Protein AF-A0A151JUH2-F1 (afdb_monomer_lite)

Structure (mmCIF, N/CA/C/O backbone):
data_AF-A0A151JUH2-F1
#
_entry.id   AF-A0A151JUH2-F1
#
loop_
_atom_site.group_PDB
_atom_site.id
_atom_site.type_symbol
_atom_site.label_atom_id
_atom_site.label_alt_id
_atom_site.label_comp_id
_atom_site.label_asym_id
_atom_site.label_entity_id
_atom_site.label_seq_id
_atom_site.pdbx_PDB_ins_code
_atom_site.Cartn_x
_atom_site.Cartn_y
_atom_site.Cartn_z
_atom_site.occupancy
_atom_site.B_iso_or_equiv
_atom_site.auth_seq_id
_atom_site.auth_comp_id
_atom_site.auth_asym_id
_atom_site.auth_atom_id
_atom_site.pdbx_PDB_model_num
ATOM 1 N N . MET A 1 1 ? 20.655 -5.254 12.549 1.00 50.47 1 MET A N 1
ATOM 2 C CA . MET A 1 1 ? 19.340 -5.207 11.879 1.00 50.47 1 MET A CA 1
ATOM 3 C C . MET A 1 1 ? 18.771 -3.824 12.139 1.00 50.47 1 MET A C 1
ATOM 5 O O . MET A 1 1 ? 18.520 -3.514 13.294 1.00 50.47 1 MET A O 1
ATOM 9 N N . ILE A 1 2 ? 18.718 -2.957 11.127 1.00 57.50 2 ILE A N 1
ATOM 10 C CA . ILE A 1 2 ? 18.157 -1.608 11.283 1.00 57.50 2 ILE A CA 1
ATOM 11 C C . ILE A 1 2 ? 16.645 -1.754 11.126 1.00 57.50 2 ILE A C 1
ATOM 13 O O . ILE A 1 2 ? 16.180 -2.235 10.096 1.00 57.50 2 ILE A O 1
ATOM 17 N N . LEU A 1 3 ? 15.894 -1.420 12.172 1.00 71.38 3 LEU A N 1
ATOM 18 C CA . LEU A 1 3 ? 14.440 -1.327 12.101 1.00 71.38 3 LEU A CA 1
ATOM 19 C C . LEU A 1 3 ? 14.100 -0.043 11.348 1.00 71.38 3 LEU A C 1
ATOM 21 O O . LEU A 1 3 ? 14.441 1.044 11.812 1.00 71.38 3 LEU A O 1
ATOM 25 N N . LEU A 1 4 ? 13.465 -0.176 10.184 1.00 85.00 4 LEU A N 1
ATOM 26 C CA . LEU A 1 4 ? 12.896 0.972 9.487 1.00 85.00 4 LEU A CA 1
ATOM 27 C C . LEU A 1 4 ? 11.637 1.435 10.237 1.00 85.00 4 LEU A C 1
ATOM 29 O O . LEU A 1 4 ? 10.922 0.594 10.803 1.00 85.00 4 LEU A O 1
ATOM 33 N N . PRO A 1 5 ? 11.373 2.752 10.283 1.00 92.12 5 PRO A N 1
ATOM 34 C CA . PRO A 1 5 ? 10.180 3.277 10.928 1.00 92.12 5 PRO A CA 1
ATOM 35 C C . PRO A 1 5 ? 8.937 2.669 10.279 1.00 92.12 5 PRO A C 1
ATOM 37 O O . PRO A 1 5 ? 8.843 2.543 9.058 1.00 92.12 5 PRO A O 1
ATOM 40 N N . SER A 1 6 ? 7.994 2.245 11.113 1.00 94.25 6 SER A N 1
ATOM 41 C CA . SER A 1 6 ? 6.772 1.595 10.655 1.00 94.25 6 SER A CA 1
ATOM 42 C C . SER A 1 6 ? 5.601 1.889 11.579 1.00 94.25 6 SER A C 1
ATOM 44 O O . SER A 1 6 ? 5.777 2.255 12.743 1.00 94.25 6 SER A O 1
ATOM 46 N N . ILE A 1 7 ? 4.396 1.735 11.038 1.00 93.81 7 ILE A N 1
ATOM 47 C CA . ILE A 1 7 ? 3.137 1.923 11.751 1.00 93.81 7 ILE A CA 1
ATOM 48 C C . ILE A 1 7 ? 2.191 0.764 11.451 1.00 93.81 7 ILE A C 1
ATOM 50 O O . ILE A 1 7 ? 2.103 0.286 10.322 1.00 93.81 7 ILE A O 1
ATOM 54 N N . LYS A 1 8 ? 1.465 0.317 12.476 1.00 96.00 8 LYS A N 1
ATOM 55 C CA . LYS A 1 8 ? 0.402 -0.680 12.344 1.00 96.00 8 LYS A CA 1
ATOM 56 C C . LYS A 1 8 ? -0.945 0.016 12.287 1.00 96.00 8 LYS A C 1
ATOM 58 O O . LYS A 1 8 ? -1.262 0.817 13.163 1.00 96.00 8 LYS A O 1
ATOM 63 N N . ILE A 1 9 ? -1.729 -0.304 11.268 1.00 94.75 9 ILE A N 1
ATOM 64 C CA . ILE A 1 9 ? -3.016 0.323 11.000 1.00 94.75 9 ILE A CA 1
ATOM 65 C C . ILE A 1 9 ? -4.069 -0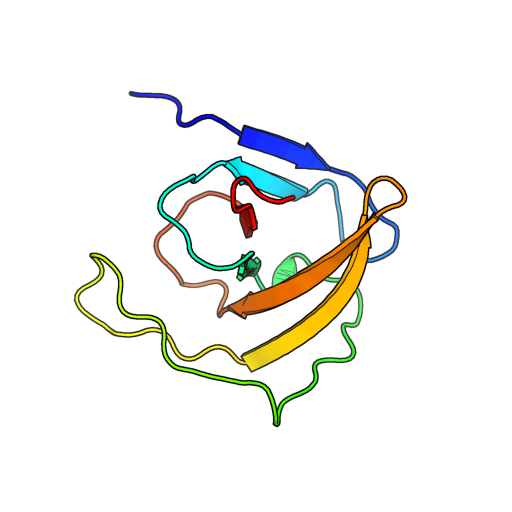.760 10.785 1.00 94.75 9 ILE A C 1
ATOM 67 O O . ILE A 1 9 ? -3.877 -1.688 10.001 1.00 94.75 9 ILE A O 1
ATOM 71 N N 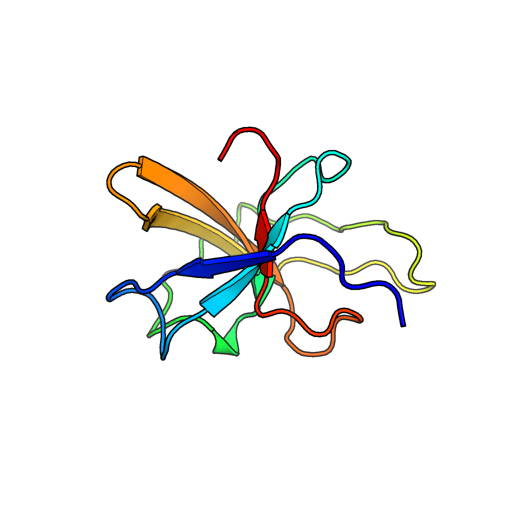. SER A 1 10 ? -5.205 -0.618 11.461 1.00 94.19 10 SER A N 1
ATOM 72 C CA . SER A 1 10 ? -6.401 -1.420 11.218 1.00 94.19 10 SER A CA 1
ATOM 73 C C . SER A 1 10 ? -7.429 -0.620 10.415 1.00 94.19 10 SER A C 1
ATOM 75 O O . SER A 1 10 ? -7.602 0.585 10.602 1.00 94.19 10 SER A O 1
ATOM 77 N N . SER A 1 11 ? -8.115 -1.298 9.499 1.00 91.88 11 SER A N 1
ATOM 78 C CA . SER A 1 11 ? -9.231 -0.757 8.723 1.00 91.88 11 SER A CA 1
ATOM 79 C C . SER A 1 11 ? -10.142 -1.905 8.306 1.00 91.88 11 SER A C 1
ATOM 81 O O . SER A 1 11 ? -9.674 -3.020 8.092 1.00 91.88 11 SER A O 1
ATOM 83 N N . ASN A 1 12 ? -11.436 -1.636 8.125 1.00 91.56 12 ASN A N 1
ATOM 84 C CA . ASN A 1 12 ? -12.373 -2.609 7.552 1.00 91.56 12 ASN A CA 1
ATOM 85 C C . ASN A 1 12 ? -12.083 -2.927 6.072 1.00 91.56 12 ASN A C 1
ATOM 87 O O . ASN A 1 12 ? -12.674 -3.850 5.513 1.00 91.56 12 ASN A O 1
ATOM 91 N N . LYS A 1 13 ? -11.196 -2.154 5.435 1.00 92.88 13 LYS A N 1
ATOM 92 C CA . LYS A 1 13 ? -10.692 -2.390 4.077 1.00 92.88 13 LYS A CA 1
ATOM 93 C C . LYS A 1 13 ? -9.500 -3.345 4.028 1.00 92.88 13 LYS A C 1
ATOM 95 O O . LYS A 1 13 ? -9.118 -3.761 2.937 1.00 92.88 13 LYS A O 1
ATOM 100 N N . PHE A 1 14 ? -8.922 -3.692 5.175 1.00 95.31 14 PHE A N 1
ATOM 101 C CA . PHE A 1 14 ? -7.816 -4.639 5.268 1.00 95.31 14 PHE A CA 1
ATOM 102 C C . PHE A 1 14 ? -8.309 -6.026 5.682 1.00 95.31 14 PHE A C 1
ATOM 104 O O . PHE A 1 14 ? -9.343 -6.152 6.338 1.00 95.31 14 PHE A O 1
ATOM 111 N N . ASN A 1 15 ? -7.561 -7.062 5.299 1.00 94.44 15 ASN A N 1
ATOM 112 C CA . ASN A 1 15 ? -7.819 -8.433 5.753 1.00 94.44 15 ASN A CA 1
ATOM 113 C C . ASN A 1 15 ? -7.415 -8.645 7.225 1.00 94.44 15 ASN A C 1
ATOM 115 O O . ASN A 1 15 ? -8.021 -9.466 7.907 1.00 94.44 15 ASN A O 1
ATOM 119 N N . ASP A 1 16 ? -6.416 -7.897 7.707 1.00 95.25 16 ASP A N 1
ATOM 120 C CA . ASP A 1 16 ? -5.927 -7.882 9.093 1.00 95.25 16 ASP A CA 1
ATOM 121 C C . ASP A 1 16 ? -5.242 -6.523 9.385 1.00 95.25 16 ASP A C 1
ATOM 123 O O . ASP A 1 16 ? -5.309 -5.592 8.579 1.00 95.25 16 ASP A O 1
ATOM 127 N N . ILE A 1 17 ? -4.578 -6.376 10.532 1.00 96.25 17 ILE A N 1
ATOM 128 C CA . ILE A 1 17 ? -3.717 -5.237 10.851 1.00 96.25 17 ILE A CA 1
ATOM 129 C C . ILE A 1 17 ? -2.566 -5.168 9.841 1.00 96.25 17 ILE A C 1
ATOM 131 O O . ILE A 1 17 ? -1.690 -6.031 9.804 1.00 96.25 17 ILE A O 1
ATOM 135 N N . CYS A 1 18 ? -2.519 -4.078 9.082 1.00 96.69 18 CYS A N 1
ATOM 136 C CA . CYS A 1 18 ? -1.460 -3.815 8.121 1.00 96.69 18 CYS A CA 1
ATOM 137 C C . CYS A 1 18 ? -0.327 -3.025 8.779 1.00 96.69 18 CYS A C 1
ATOM 139 O O . CYS A 1 18 ? -0.527 -1.933 9.307 1.00 96.69 18 CYS A O 1
ATOM 141 N N . GLU A 1 19 ? 0.881 -3.569 8.721 1.00 96.75 19 GLU A N 1
ATOM 142 C CA . GLU A 1 19 ? 2.116 -2.863 9.066 1.00 96.75 19 GLU A CA 1
ATOM 143 C C . GLU A 1 19 ? 2.720 -2.203 7.823 1.00 96.75 19 GLU A C 1
ATOM 145 O O . GLU A 1 19 ? 3.052 -2.895 6.856 1.00 96.75 19 GLU A O 1
ATOM 150 N N . PHE A 1 20 ? 2.867 -0.882 7.862 1.00 95.38 20 PHE A N 1
ATOM 151 C CA . PHE A 1 20 ? 3.420 -0.063 6.789 1.00 95.38 20 PHE A CA 1
ATOM 152 C C . PHE A 1 20 ? 4.792 0.472 7.166 1.00 95.38 20 PHE A C 1
ATOM 154 O O . PHE A 1 20 ? 4.985 0.938 8.288 1.00 95.38 20 PHE A O 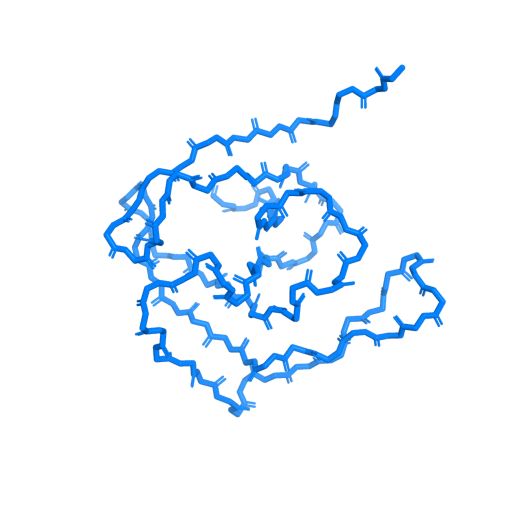1
ATOM 161 N N . MET A 1 21 ? 5.718 0.458 6.211 1.00 94.81 21 MET A N 1
ATOM 162 C CA . MET A 1 21 ? 6.959 1.224 6.304 1.00 94.81 21 MET A CA 1
ATOM 163 C C . MET A 1 21 ? 6.659 2.707 6.091 1.00 94.81 21 MET A C 1
ATOM 165 O O . MET A 1 21 ? 5.895 3.035 5.189 1.00 94.81 21 MET A O 1
ATOM 169 N N . ILE A 1 22 ? 7.269 3.586 6.879 1.00 93.38 22 ILE A N 1
ATOM 170 C CA . ILE A 1 22 ? 7.237 5.031 6.632 1.00 93.38 22 ILE A CA 1
ATOM 171 C C . ILE A 1 22 ? 8.467 5.375 5.796 1.00 93.38 22 ILE A C 1
ATOM 173 O O . ILE A 1 22 ? 9.590 5.119 6.231 1.00 93.38 22 ILE A O 1
ATOM 177 N N . ASP A 1 23 ? 8.254 5.935 4.610 1.00 91.31 23 ASP A N 1
ATOM 178 C CA . ASP A 1 23 ? 9.318 6.269 3.667 1.00 91.31 23 ASP A CA 1
ATOM 179 C C . ASP A 1 23 ? 9.089 7.662 3.075 1.00 91.31 23 ASP A C 1
ATOM 181 O O . ASP A 1 23 ? 8.225 7.858 2.222 1.00 91.31 23 ASP A O 1
ATOM 185 N N . SER A 1 24 ? 9.875 8.637 3.538 1.00 86.38 24 SER A N 1
ATOM 186 C CA . SER A 1 24 ? 9.812 10.025 3.064 1.00 86.38 24 SER A CA 1
ATOM 187 C C . SER A 1 24 ? 10.277 10.200 1.626 1.00 86.38 24 SER A C 1
ATOM 189 O O . SER A 1 24 ? 9.934 11.198 0.999 1.00 86.38 24 SER A O 1
ATOM 191 N N . ASP A 1 25 ? 11.060 9.252 1.111 1.00 88.06 25 ASP A N 1
ATOM 192 C CA . ASP A 1 25 ? 11.565 9.300 -0.257 1.00 88.06 25 ASP A CA 1
ATOM 193 C C . ASP A 1 25 ? 10.588 8.623 -1.236 1.00 88.06 25 ASP A C 1
ATOM 195 O O . ASP A 1 25 ? 10.761 8.707 -2.456 1.00 88.06 25 ASP A O 1
ATOM 199 N N . SER A 1 26 ? 9.527 7.982 -0.726 1.00 88.06 26 SER A N 1
ATOM 200 C CA . SER A 1 26 ? 8.445 7.460 -1.556 1.00 88.06 26 SER A CA 1
ATOM 201 C C . SER A 1 26 ? 7.532 8.591 -2.018 1.00 88.06 26 SER A C 1
ATOM 203 O O . SER A 1 26 ? 6.987 9.342 -1.217 1.00 88.06 26 SER A O 1
ATOM 205 N N . SER A 1 27 ? 7.300 8.688 -3.328 1.00 89.00 27 SER A N 1
ATOM 206 C CA . SER A 1 27 ? 6.374 9.680 -3.897 1.00 89.00 27 SER A CA 1
ATOM 207 C C . SER A 1 27 ? 4.900 9.266 -3.824 1.00 89.00 27 SER A C 1
ATOM 209 O O . SER A 1 27 ? 4.036 10.021 -4.263 1.00 89.00 27 SER A O 1
ATOM 211 N N . VAL A 1 28 ? 4.614 8.037 -3.384 1.00 93.06 28 VAL A N 1
ATOM 212 C CA . VAL A 1 28 ? 3.260 7.474 -3.327 1.00 93.06 28 VAL A CA 1
ATOM 213 C C . VAL A 1 28 ? 3.107 6.492 -2.168 1.00 93.06 28 VAL A C 1
ATOM 215 O O . VAL A 1 28 ? 4.055 5.799 -1.789 1.00 93.06 28 VAL A O 1
ATOM 218 N N . ASN A 1 29 ? 1.871 6.322 -1.703 1.00 95.62 29 ASN A N 1
ATOM 219 C CA . ASN A 1 29 ? 1.505 5.206 -0.838 1.00 95.62 29 ASN A CA 1
ATOM 220 C C . ASN A 1 29 ? 1.334 3.914 -1.649 1.00 95.62 29 ASN A C 1
ATOM 222 O O . ASN A 1 29 ? 0.656 3.886 -2.682 1.00 95.62 29 ASN A O 1
ATOM 226 N N . LEU A 1 30 ? 1.907 2.820 -1.150 1.00 95.94 30 LEU A N 1
ATOM 227 C CA . LEU A 1 30 ? 1.832 1.490 -1.753 1.00 95.94 30 LEU A CA 1
ATOM 228 C C . LEU A 1 30 ? 1.168 0.504 -0.803 1.00 95.94 30 LEU A C 1
ATOM 230 O O . LEU A 1 30 ? 1.371 0.560 0.408 1.00 95.94 30 LEU A O 1
ATOM 234 N N . ILE A 1 31 ? 0.435 -0.456 -1.356 1.00 97.31 31 ILE A N 1
ATOM 235 C CA . ILE A 1 31 ? -0.124 -1.572 -0.592 1.00 97.31 31 ILE A CA 1
ATOM 236 C C . ILE A 1 31 ? -0.097 -2.860 -1.409 1.00 97.31 31 ILE A C 1
ATOM 238 O O . ILE A 1 31 ? -0.393 -2.864 -2.602 1.00 97.31 31 ILE A O 1
ATOM 242 N N . LYS A 1 32 ? 0.269 -3.967 -0.770 1.00 97.56 32 LYS A N 1
ATOM 243 C CA . LYS A 1 32 ? 0.209 -5.298 -1.375 1.00 97.56 32 LYS A CA 1
ATOM 244 C C . LYS A 1 32 ? -1.236 -5.762 -1.539 1.00 97.56 32 LYS A C 1
ATOM 246 O O . LYS A 1 32 ? -2.072 -5.511 -0.672 1.00 97.56 32 LYS A O 1
ATOM 251 N N . PHE A 1 33 ? -1.517 -6.454 -2.638 1.00 97.31 33 PHE A N 1
ATOM 252 C CA . PHE A 1 33 ? -2.866 -6.904 -2.981 1.00 97.31 33 PHE A CA 1
ATOM 253 C C . PHE A 1 33 ? -3.510 -7.773 -1.886 1.00 97.31 33 PHE A C 1
ATOM 255 O O . PHE A 1 33 ? -4.644 -7.503 -1.493 1.00 97.31 33 PHE A O 1
ATOM 262 N N . ASN A 1 34 ? -2.787 -8.741 -1.314 1.00 96.56 34 ASN A N 1
ATOM 263 C CA . ASN A 1 34 ? -3.332 -9.642 -0.289 1.00 96.56 34 ASN A CA 1
ATOM 264 C C . ASN A 1 34 ? -3.594 -8.966 1.065 1.00 96.56 34 ASN A C 1
ATOM 266 O O . ASN A 1 34 ? -4.216 -9.567 1.941 1.00 96.56 34 ASN A O 1
ATOM 270 N N . SER A 1 35 ? -3.161 -7.719 1.251 1.00 97.44 35 SER A N 1
ATOM 271 C CA . SER A 1 35 ? -3.485 -6.927 2.442 1.00 97.44 35 SER A CA 1
ATOM 272 C C . SER A 1 35 ? -4.927 -6.401 2.418 1.00 97.44 35 SER A C 1
ATOM 274 O O . SER A 1 35 ? -5.442 -5.962 3.446 1.00 97.44 35 SER A O 1
ATOM 276 N N . LEU A 1 36 ? -5.583 -6.422 1.254 1.00 97.00 36 LEU A N 1
ATOM 277 C CA . LEU A 1 36 ? -6.874 -5.783 1.013 1.00 97.00 36 LEU A CA 1
ATOM 278 C C . LEU A 1 36 ? -8.040 -6.772 1.032 1.00 97.00 36 LEU A C 1
ATOM 280 O O . LEU A 1 36 ? -7.972 -7.854 0.449 1.00 97.00 36 LEU A O 1
ATOM 284 N N . ASN A 1 37 ? -9.152 -6.344 1.625 1.00 94.44 37 ASN A N 1
ATOM 285 C CA . ASN A 1 37 ? -10.404 -7.090 1.636 1.00 94.44 37 ASN A CA 1
ATOM 286 C C . ASN A 1 37 ? -11.291 -6.683 0.449 1.00 94.44 37 ASN A C 1
ATOM 288 O O . ASN A 1 37 ? -11.848 -5.584 0.441 1.00 94.44 37 ASN A O 1
ATOM 292 N N . ASN A 1 38 ? -11.414 -7.576 -0.540 1.00 89.00 38 ASN A N 1
ATOM 293 C CA . ASN A 1 38 ? -12.218 -7.410 -1.760 1.00 89.00 38 ASN A CA 1
ATOM 294 C C . ASN A 1 38 ? -12.069 -6.016 -2.423 1.00 89.00 38 ASN A C 1
ATOM 296 O O . ASN A 1 38 ? -13.042 -5.255 -2.498 1.00 89.00 38 ASN A O 1
ATOM 300 N N . PRO A 1 39 ? -10.849 -5.631 -2.849 1.00 90.38 39 PRO A N 1
ATOM 301 C CA . PRO A 1 39 ? -10.588 -4.276 -3.316 1.00 90.38 39 PRO A CA 1
ATOM 302 C C . PRO A 1 39 ? -11.234 -3.992 -4.676 1.00 90.38 39 PRO A C 1
ATOM 304 O O . PRO A 1 39 ? -11.035 -4.725 -5.642 1.00 90.38 39 PRO A O 1
ATOM 307 N N . ALA A 1 40 ? -11.944 -2.867 -4.771 1.00 93.19 40 ALA A N 1
ATOM 308 C CA . ALA A 1 40 ? -12.342 -2.280 -6.048 1.00 93.19 40 ALA A CA 1
ATOM 309 C C . ALA A 1 40 ? -11.182 -1.425 -6.580 1.00 93.19 40 ALA A C 1
ATOM 311 O O . ALA A 1 40 ? -11.053 -0.259 -6.211 1.00 93.19 40 ALA A O 1
ATOM 312 N N . ILE A 1 41 ? -10.307 -2.040 -7.376 1.00 97.25 41 ILE A N 1
ATOM 313 C CA . ILE A 1 41 ? -9.112 -1.398 -7.940 1.00 97.25 41 ILE A CA 1
ATOM 314 C C . ILE A 1 41 ? -9.487 -0.648 -9.220 1.00 97.25 41 ILE A C 1
ATOM 316 O O . ILE A 1 41 ? -10.069 -1.241 -10.128 1.00 97.25 41 ILE A O 1
ATOM 320 N N . ASP A 1 42 ? -9.115 0.628 -9.308 1.00 97.69 42 ASP A N 1
ATOM 321 C CA . ASP A 1 42 ? -9.128 1.372 -10.566 1.00 97.69 42 ASP A CA 1
ATOM 322 C C . ASP A 1 42 ? -7.910 0.963 -11.400 1.00 97.69 42 ASP A C 1
ATOM 324 O O . ASP A 1 42 ? -6.776 1.352 -11.112 1.00 97.69 42 ASP A O 1
ATOM 328 N N . THR A 1 43 ? -8.144 0.129 -12.412 1.00 97.69 43 THR A N 1
ATOM 329 C CA . THR A 1 43 ? -7.088 -0.412 -13.269 1.00 97.69 43 THR A CA 1
ATOM 330 C C . THR A 1 43 ? -6.603 0.566 -14.329 1.00 97.69 43 THR A C 1
ATOM 332 O O . THR A 1 43 ? -5.551 0.316 -14.909 1.00 97.69 43 THR A O 1
ATOM 335 N N . GLU A 1 44 ? -7.320 1.657 -14.608 1.00 97.62 44 GLU A N 1
ATOM 336 C CA . GLU A 1 44 ? -6.860 2.679 -15.561 1.00 97.62 44 GLU A CA 1
ATOM 337 C C . GLU A 1 44 ? -5.761 3.549 -14.939 1.00 97.62 44 GLU A C 1
ATOM 339 O O . GLU A 1 44 ? -4.828 3.985 -15.614 1.00 97.62 44 GLU A O 1
ATOM 344 N N . ASP A 1 45 ? -5.811 3.717 -13.621 1.00 97.19 45 ASP A N 1
ATOM 345 C CA . ASP A 1 45 ? -4.845 4.474 -12.836 1.00 97.19 45 ASP A CA 1
ATOM 346 C C . ASP A 1 45 ? -3.687 3.591 -12.343 1.00 97.19 45 ASP A C 1
ATOM 348 O O . ASP A 1 45 ? -3.527 3.279 -11.158 1.00 97.19 45 ASP A O 1
ATOM 352 N N . ASN A 1 46 ? -2.873 3.144 -13.300 1.00 96.75 46 ASN A N 1
ATOM 353 C CA . ASN A 1 46 ? -1.708 2.297 -13.066 1.00 96.75 46 ASN A CA 1
ATOM 354 C C . ASN A 1 46 ? -0.429 2.910 -13.650 1.00 96.75 46 ASN A C 1
ATOM 356 O O . ASN A 1 46 ? -0.453 3.687 -14.602 1.00 96.75 46 ASN A O 1
ATOM 360 N N . PHE A 1 47 ? 0.719 2.520 -13.098 1.00 95.12 47 PHE A N 1
ATOM 361 C CA . PHE A 1 47 ? 2.022 2.900 -13.631 1.00 95.12 47 PHE A CA 1
ATOM 362 C C . PHE A 1 47 ? 3.096 1.879 -13.244 1.00 95.12 47 PHE A C 1
ATOM 364 O O . PHE A 1 47 ? 2.843 0.877 -12.573 1.00 95.12 47 PHE A O 1
ATOM 371 N N . THR A 1 48 ? 4.319 2.105 -13.718 1.00 94.50 48 THR A N 1
ATOM 372 C CA . THR A 1 48 ? 5.471 1.254 -13.408 1.00 94.50 48 THR A CA 1
ATOM 373 C C . THR A 1 48 ? 6.397 1.952 -12.420 1.00 94.50 48 THR A C 1
ATOM 375 O O . THR A 1 48 ? 6.970 2.994 -12.731 1.00 94.50 48 THR A O 1
ATOM 378 N N . LEU A 1 49 ? 6.573 1.347 -11.249 1.00 90.81 49 LEU A N 1
ATOM 379 C CA . LEU A 1 49 ? 7.524 1.750 -10.222 1.00 90.81 49 LEU A CA 1
ATOM 380 C C . LEU A 1 49 ? 8.942 1.343 -10.630 1.00 90.81 49 LEU A C 1
ATOM 382 O O . LEU A 1 49 ? 9.193 0.199 -11.024 1.00 90.81 49 LEU A O 1
ATOM 386 N N . ARG A 1 50 ? 9.887 2.273 -10.483 1.00 87.31 50 ARG A N 1
ATOM 387 C CA . ARG A 1 50 ? 11.326 2.015 -10.599 1.00 87.31 50 ARG A CA 1
ATOM 388 C C . ARG A 1 50 ? 11.985 2.367 -9.275 1.00 87.31 50 ARG A C 1
ATOM 390 O O . ARG A 1 50 ? 12.158 3.539 -8.969 1.00 87.31 50 ARG A O 1
ATOM 397 N N . GLY A 1 51 ? 12.307 1.340 -8.499 1.00 80.50 51 GLY A N 1
ATOM 398 C CA . GLY A 1 51 ? 13.072 1.473 -7.263 1.00 80.50 51 GLY A CA 1
ATOM 399 C C . GLY A 1 51 ? 14.479 0.901 -7.414 1.00 80.50 51 GLY A C 1
ATOM 400 O O . GLY A 1 51 ? 15.002 0.773 -8.519 1.00 80.50 51 GLY A O 1
ATOM 401 N N . LEU A 1 52 ? 15.059 0.492 -6.287 1.00 79.81 52 LEU A N 1
ATOM 402 C CA . LEU A 1 52 ? 16.367 -0.173 -6.231 1.00 79.81 52 LEU A CA 1
ATOM 403 C C . LEU A 1 52 ? 16.343 -1.617 -6.761 1.00 79.81 52 LEU A C 1
ATOM 405 O O . LEU A 1 52 ? 17.393 -2.211 -6.997 1.00 79.81 52 LEU A O 1
ATOM 409 N N . ALA A 1 53 ? 15.155 -2.202 -6.926 1.00 78.88 53 ALA A N 1
ATOM 410 C CA . ALA A 1 53 ? 15.011 -3.535 -7.489 1.00 78.88 53 ALA A CA 1
ATOM 411 C C . ALA A 1 53 ? 15.421 -3.551 -8.971 1.00 78.88 53 ALA A C 1
ATOM 413 O O . ALA A 1 53 ? 15.080 -2.652 -9.737 1.00 78.88 53 ALA A O 1
ATOM 414 N N . HIS A 1 54 ? 16.088 -4.627 -9.397 1.00 76.12 54 HIS A N 1
ATOM 415 C CA . HIS A 1 54 ? 16.509 -4.805 -10.793 1.00 76.12 54 HIS A CA 1
ATOM 416 C C . HIS A 1 54 ? 15.338 -4.859 -11.783 1.00 76.12 54 HIS A C 1
ATOM 418 O O . HIS A 1 54 ? 15.514 -4.550 -12.959 1.00 76.12 54 HIS A O 1
ATOM 424 N N . THR A 1 55 ? 14.155 -5.271 -11.317 1.00 84.62 55 THR A N 1
ATOM 425 C CA . THR A 1 55 ? 12.956 -5.393 -12.149 1.00 84.62 55 THR A CA 1
ATOM 426 C C . THR A 1 55 ? 11.9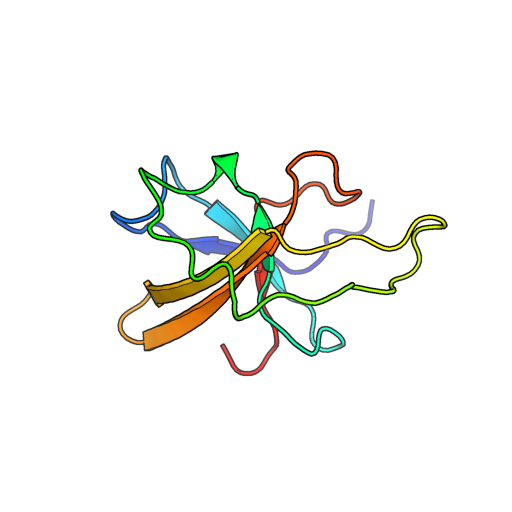54 -4.308 -11.762 1.00 84.62 55 THR A C 1
ATOM 428 O O . THR A 1 55 ? 11.578 -4.237 -10.590 1.00 84.62 55 THR A O 1
ATOM 431 N N . PRO A 1 56 ? 11.504 -3.471 -12.715 1.00 89.62 56 PRO A N 1
ATOM 432 C CA . PRO A 1 56 ? 10.417 -2.533 -12.476 1.00 89.62 56 PRO A CA 1
ATOM 433 C C . PRO A 1 56 ? 9.135 -3.266 -12.078 1.00 89.62 56 PRO A C 1
ATOM 435 O O . PRO A 1 56 ? 8.852 -4.351 -12.587 1.00 89.62 56 PRO A O 1
ATOM 438 N N . VAL A 1 57 ? 8.337 -2.658 -11.205 1.00 91.94 57 VAL A N 1
ATOM 439 C CA . VAL A 1 57 ? 7.085 -3.259 -10.730 1.00 91.94 57 VAL A CA 1
ATOM 440 C C . VAL A 1 57 ? 5.911 -2.479 -11.291 1.00 91.94 57 VAL A C 1
ATOM 442 O O . VAL A 1 57 ? 5.773 -1.287 -11.035 1.00 91.94 57 VAL A O 1
ATOM 445 N N . LYS A 1 58 ? 5.048 -3.148 -12.055 1.00 94.81 58 LYS A N 1
ATOM 446 C CA . LYS A 1 58 ? 3.788 -2.560 -12.513 1.00 94.81 58 LYS A CA 1
ATOM 447 C C . LYS A 1 58 ? 2.747 -2.647 -11.395 1.00 94.81 58 LYS A C 1
ATOM 449 O O . LYS A 1 58 ? 2.558 -3.721 -10.825 1.00 94.81 58 LYS A O 1
ATOM 454 N N . THR A 1 59 ? 2.082 -1.536 -11.089 1.00 97.12 59 THR A N 1
ATOM 455 C CA . THR A 1 59 ? 0.943 -1.526 -10.164 1.00 97.12 59 THR A CA 1
ATOM 456 C C . THR A 1 59 ? -0.278 -2.163 -10.833 1.00 97.12 59 THR A C 1
ATOM 458 O O . THR A 1 59 ? -0.438 -2.100 -12.053 1.00 97.12 59 THR A O 1
ATOM 461 N N . PHE A 1 60 ? -1.151 -2.795 -10.050 1.00 97.94 60 PHE A N 1
ATOM 462 C CA . PHE A 1 60 ? -2.439 -3.284 -10.553 1.00 97.94 60 PHE A CA 1
ATOM 463 C C . PHE A 1 60 ? -3.435 -2.149 -10.806 1.00 97.94 60 PHE A C 1
ATOM 465 O O . PHE A 1 60 ? -4.384 -2.329 -11.562 1.00 97.94 60 PHE A O 1
ATOM 472 N N . GLY A 1 61 ? -3.205 -0.995 -10.187 1.00 98.12 61 GLY A N 1
ATOM 473 C CA . GLY A 1 61 ? -4.079 0.164 -10.234 1.00 98.12 61 GLY A CA 1
ATOM 474 C C . GLY A 1 61 ? -4.014 0.932 -8.924 1.00 98.12 61 GLY A C 1
ATOM 475 O O . GLY A 1 61 ? -3.086 0.729 -8.125 1.00 98.12 61 GLY A O 1
ATOM 476 N N . SER A 1 62 ? -5.017 1.764 -8.674 1.00 97.94 62 SER A N 1
ATOM 477 C CA . SER A 1 62 ? -5.148 2.497 -7.420 1.00 97.94 62 SER A CA 1
ATOM 478 C C . SER A 1 62 ? -6.440 2.173 -6.680 1.00 97.94 62 SER A C 1
ATOM 480 O O . SER A 1 62 ? -7.408 1.654 -7.235 1.00 97.94 62 SER A O 1
ATOM 482 N N . ILE A 1 63 ? -6.436 2.464 -5.383 1.00 96.88 63 ILE A N 1
ATOM 483 C CA . ILE A 1 63 ? -7.624 2.482 -4.538 1.00 96.88 63 ILE A CA 1
ATOM 484 C C . ILE A 1 63 ? -7.615 3.760 -3.709 1.00 96.88 63 ILE A C 1
ATOM 486 O O . ILE A 1 63 ? -6.566 4.219 -3.259 1.00 96.88 63 ILE A O 1
ATOM 490 N N . THR A 1 64 ? -8.799 4.309 -3.465 1.00 95.38 64 THR A N 1
ATOM 491 C CA . THR A 1 64 ? -8.991 5.405 -2.514 1.00 95.38 64 THR A CA 1
ATOM 492 C C . THR A 1 64 ? -9.844 4.897 -1.363 1.00 95.38 64 THR A C 1
ATOM 494 O O . THR A 1 64 ? -10.929 4.358 -1.582 1.00 95.38 64 THR A O 1
ATOM 497 N N . MET A 1 65 ? -9.359 5.038 -0.132 1.00 93.12 65 MET A N 1
ATOM 498 C CA . MET A 1 65 ? -10.077 4.574 1.054 1.00 93.12 65 MET A CA 1
ATOM 499 C C . MET A 1 65 ? -9.823 5.456 2.268 1.00 93.12 65 MET A C 1
ATOM 501 O O . MET A 1 65 ? -8.824 6.164 2.345 1.00 93.12 65 MET A O 1
ATOM 505 N N . GLU A 1 66 ? -10.738 5.391 3.232 1.00 91.12 66 GLU A N 1
ATOM 506 C CA . GLU A 1 66 ? -10.559 6.052 4.516 1.00 91.12 66 GLU A CA 1
ATOM 507 C C . GLU A 1 66 ? -9.661 5.213 5.433 1.00 91.12 66 GLU A C 1
ATOM 509 O O . GLU A 1 66 ? -9.945 4.048 5.723 1.00 91.12 66 GLU A O 1
ATOM 514 N N . VAL A 1 67 ? -8.579 5.824 5.908 1.00 89.12 67 VAL A N 1
ATOM 515 C CA . VAL A 1 67 ? -7.642 5.259 6.876 1.00 89.12 67 VAL A CA 1
ATOM 516 C C . VAL A 1 67 ? -7.378 6.325 7.934 1.00 89.12 67 VAL A C 1
ATOM 518 O O . VAL A 1 67 ? -7.052 7.457 7.600 1.00 89.12 67 VAL A O 1
ATOM 521 N N . LEU A 1 68 ? -7.568 5.999 9.217 1.00 87.94 68 LEU A N 1
ATOM 522 C CA . LEU A 1 68 ? -7.398 6.952 10.329 1.00 87.94 68 LEU A CA 1
ATOM 523 C C . LEU A 1 68 ? -8.160 8.284 10.132 1.00 87.94 68 LEU A C 1
ATOM 525 O O . LEU A 1 68 ? -7.662 9.352 10.483 1.00 87.94 68 LEU A O 1
ATOM 529 N N . LYS A 1 69 ? -9.386 8.220 9.590 1.00 89.19 69 LYS A N 1
ATOM 530 C CA . LYS A 1 69 ? -10.238 9.382 9.256 1.00 89.19 69 LYS A CA 1
ATOM 531 C C . LYS A 1 69 ? -9.684 10.301 8.160 1.00 89.19 69 LYS A C 1
ATOM 533 O O . LYS A 1 69 ? -10.131 11.440 8.031 1.00 89.19 69 LYS A O 1
ATOM 538 N N . ARG A 1 70 ? -8.721 9.826 7.370 1.00 90.19 70 ARG A N 1
ATOM 539 C CA . ARG A 1 70 ? -8.183 10.514 6.193 1.00 90.19 70 ARG A CA 1
ATOM 540 C C . ARG A 1 70 ? -8.498 9.713 4.943 1.00 90.19 70 ARG A C 1
ATOM 542 O O . ARG A 1 70 ? -8.438 8.488 4.964 1.00 90.19 70 ARG A O 1
ATOM 549 N N . ILE A 1 71 ? -8.828 10.402 3.857 1.00 92.38 71 ILE A N 1
ATOM 550 C CA . ILE A 1 71 ? -8.975 9.773 2.545 1.00 92.38 71 ILE A CA 1
ATOM 551 C C . ILE A 1 71 ? -7.583 9.638 1.944 1.00 92.38 71 ILE A C 1
ATOM 553 O O . ILE A 1 71 ? -6.933 10.640 1.664 1.00 92.38 71 ILE A O 1
ATOM 557 N N . VAL A 1 72 ? -7.134 8.400 1.766 1.00 93.31 72 VAL A N 1
ATOM 558 C CA . VAL A 1 72 ? -5.780 8.084 1.315 1.00 93.31 72 VAL A CA 1
ATOM 559 C C . VAL A 1 72 ? -5.863 7.260 0.042 1.00 93.31 72 VAL A C 1
ATOM 561 O O . VAL A 1 72 ? -6.628 6.292 -0.052 1.00 93.31 72 VAL A O 1
ATOM 564 N N . LYS A 1 73 ? -5.065 7.658 -0.946 1.00 95.50 73 LYS A N 1
ATOM 565 C CA . LYS A 1 73 ? -4.890 6.920 -2.191 1.00 95.50 73 LYS A CA 1
ATOM 566 C C . LYS A 1 73 ? -3.692 5.993 -2.057 1.00 95.50 73 LYS A C 1
ATOM 568 O O . LYS A 1 73 ? -2.603 6.454 -1.733 1.00 95.50 73 LYS A O 1
ATOM 573 N N . PHE A 1 74 ? -3.892 4.715 -2.350 1.00 96.75 74 PHE A N 1
ATOM 574 C CA . PHE A 1 74 ? -2.831 3.719 -2.431 1.00 96.75 74 PHE A CA 1
ATOM 575 C C . PHE A 1 74 ? -2.746 3.169 -3.845 1.00 96.75 74 PHE A C 1
ATOM 577 O O . PHE A 1 74 ? -3.774 2.899 -4.466 1.00 96.75 74 PHE A O 1
ATOM 584 N N . TYR A 1 75 ? -1.531 2.919 -4.320 1.00 97.25 75 TYR A N 1
ATOM 585 C CA . TYR A 1 75 ? -1.328 2.078 -5.491 1.00 97.25 75 TYR A CA 1
ATOM 586 C C . TYR A 1 75 ? -1.091 0.637 -5.068 1.00 97.25 75 TYR A C 1
ATOM 588 O O . TYR A 1 75 ? -0.293 0.345 -4.172 1.00 97.25 75 TYR A O 1
ATOM 596 N N . VAL A 1 76 ? -1.810 -0.271 -5.720 1.00 97.75 76 VAL A N 1
ATOM 597 C CA . VAL A 1 76 ? -1.785 -1.687 -5.374 1.00 97.75 76 VAL A CA 1
ATOM 598 C C . VAL A 1 76 ? -0.651 -2.368 -6.125 1.00 97.75 76 VAL A C 1
ATOM 600 O O . VAL A 1 76 ? -0.569 -2.285 -7.351 1.00 97.75 76 VAL A O 1
ATOM 603 N N . VAL A 1 77 ? 0.230 -3.042 -5.393 1.00 96.88 77 VAL A N 1
ATOM 604 C CA . VAL A 1 77 ? 1.391 -3.752 -5.940 1.00 96.88 77 VAL A CA 1
ATOM 605 C C . VAL A 1 77 ? 1.248 -5.268 -5.777 1.00 96.88 77 VAL A C 1
ATOM 607 O O . VAL A 1 77 ? 0.549 -5.728 -4.868 1.00 96.88 77 VAL A O 1
ATOM 610 N N . PRO A 1 78 ? 1.929 -6.062 -6.623 1.00 95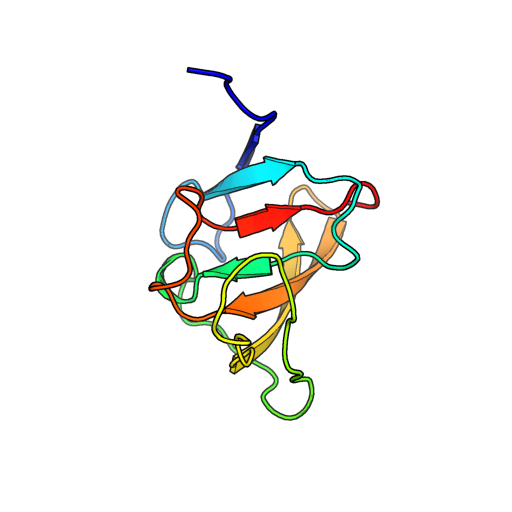.62 78 PRO A N 1
ATOM 611 C CA . PRO A 1 78 ? 2.044 -7.503 -6.433 1.00 95.62 78 PRO A CA 1
ATOM 612 C C . PRO A 1 78 ? 2.654 -7.866 -5.074 1.00 95.62 78 PRO A C 1
ATOM 614 O O . PRO A 1 78 ? 3.564 -7.196 -4.585 1.00 95.62 78 PRO A O 1
ATOM 617 N N . ASP A 1 79 ? 2.214 -8.977 -4.488 1.00 95.12 79 ASP A N 1
ATOM 618 C CA . ASP A 1 79 ? 2.681 -9.416 -3.166 1.00 95.12 79 ASP A CA 1
ATOM 619 C C . ASP A 1 79 ? 4.147 -9.875 -3.145 1.00 95.12 79 ASP A C 1
ATOM 621 O O . ASP A 1 79 ? 4.783 -9.870 -2.091 1.00 95.12 79 ASP A O 1
ATOM 625 N N . ASN A 1 80 ? 4.693 -10.250 -4.306 1.00 91.06 80 ASN A N 1
ATOM 626 C CA . ASN A 1 80 ? 6.064 -10.743 -4.467 1.00 91.06 80 ASN A CA 1
ATOM 627 C C . ASN A 1 80 ? 7.131 -9.631 -4.541 1.00 91.06 80 ASN A C 1
ATOM 629 O O . ASN A 1 80 ? 8.299 -9.930 -4.792 1.00 91.06 80 ASN A O 1
ATOM 633 N N . ILE A 1 81 ? 6.757 -8.365 -4.328 1.00 90.00 81 ILE A N 1
ATOM 634 C CA . ILE A 1 81 ? 7.700 -7.243 -4.259 1.00 90.00 81 ILE A CA 1
ATOM 635 C C . ILE A 1 81 ? 8.622 -7.336 -3.029 1.00 90.00 81 ILE A C 1
ATOM 637 O O . ILE A 1 81 ? 8.230 -7.771 -1.944 1.00 90.00 81 ILE A O 1
ATOM 641 N N . THR A 1 82 ? 9.863 -6.880 -3.194 1.00 84.81 82 THR A N 1
ATOM 642 C CA . THR A 1 82 ? 10.957 -6.966 -2.219 1.00 84.81 82 THR A CA 1
ATOM 643 C C . THR A 1 82 ? 10.864 -5.914 -1.101 1.00 84.81 82 THR A C 1
ATOM 645 O O . THR A 1 82 ? 11.710 -5.035 -0.976 1.00 84.81 82 THR A O 1
ATOM 648 N N . PHE A 1 83 ? 9.845 -6.017 -0.246 1.00 87.75 83 PHE A N 1
ATOM 649 C CA . PHE A 1 83 ? 9.841 -5.436 1.104 1.00 87.75 83 PHE A CA 1
ATOM 650 C C . PHE A 1 83 ? 8.993 -6.294 2.053 1.00 87.75 83 PHE A C 1
ATOM 652 O O . PHE A 1 83 ? 8.037 -6.942 1.631 1.00 87.75 83 PHE A O 1
ATOM 659 N N . GLN A 1 84 ? 9.339 -6.316 3.341 1.00 91.06 84 GLN A N 1
ATOM 660 C CA . GLN A 1 84 ? 8.706 -7.199 4.339 1.00 91.06 84 GLN A CA 1
ATOM 661 C C . GLN A 1 84 ? 7.334 -6.713 4.838 1.00 91.06 84 GLN A C 1
ATOM 663 O O . GLN A 1 84 ? 6.550 -7.497 5.357 1.00 91.06 84 GLN A O 1
ATOM 668 N N . TYR A 1 85 ? 7.043 -5.427 4.660 1.00 95.44 85 TYR A N 1
ATOM 669 C CA . TYR A 1 85 ? 5.817 -4.773 5.113 1.00 95.44 85 TYR A CA 1
ATOM 670 C C . TYR A 1 85 ? 4.608 -5.087 4.215 1.00 95.44 85 TYR A C 1
ATOM 672 O O . TYR A 1 85 ? 4.744 -5.646 3.120 1.00 95.44 85 TYR A O 1
ATOM 680 N N . HIS A 1 86 ? 3.417 -4.699 4.673 1.00 97.25 86 HIS A N 1
ATOM 681 C CA . HIS A 1 86 ? 2.171 -4.775 3.900 1.00 97.25 86 HIS A CA 1
ATOM 682 C C . HIS A 1 86 ? 2.073 -3.652 2.865 1.00 97.25 86 HIS A C 1
ATOM 684 O O . HIS A 1 86 ? 1.377 -3.796 1.860 1.00 97.25 86 HIS A O 1
ATOM 690 N N . GLY A 1 87 ? 2.785 -2.551 3.098 1.00 95.75 87 GLY A N 1
ATOM 691 C CA . GLY A 1 87 ? 2.808 -1.386 2.232 1.00 95.75 87 GLY A CA 1
ATOM 692 C C . GLY A 1 87 ? 3.857 -0.361 2.652 1.00 95.75 87 GLY A C 1
ATOM 693 O O . GLY A 1 87 ? 4.610 -0.574 3.607 1.00 95.75 87 GLY A O 1
ATOM 694 N N . ILE A 1 88 ? 3.870 0.753 1.929 1.00 95.06 88 ILE A N 1
ATOM 695 C CA . ILE A 1 88 ? 4.722 1.918 2.172 1.00 95.06 88 ILE A CA 1
ATOM 696 C C . ILE A 1 88 ? 3.808 3.132 2.290 1.00 95.06 88 ILE A C 1
ATOM 698 O O . ILE A 1 88 ? 2.892 3.278 1.480 1.00 95.06 88 ILE A O 1
ATOM 702 N N . LEU A 1 89 ? 4.048 3.968 3.293 1.00 94.44 89 LEU A N 1
ATOM 703 C CA . LEU A 1 89 ? 3.418 5.271 3.431 1.00 94.44 89 LEU A CA 1
ATOM 704 C C . LEU A 1 89 ? 4.428 6.360 3.105 1.00 94.44 89 LEU A C 1
ATOM 706 O O . LEU A 1 89 ? 5.534 6.354 3.652 1.00 94.44 89 LEU A O 1
ATOM 710 N N . ASP A 1 90 ? 4.021 7.276 2.235 1.00 90.25 90 ASP A N 1
ATOM 711 C CA . ASP A 1 90 ? 4.717 8.543 2.072 1.00 90.25 90 ASP A CA 1
ATOM 712 C C . ASP A 1 90 ? 4.521 9.424 3.320 1.00 90.25 90 ASP A C 1
ATOM 714 O O . ASP A 1 90 ? 3.693 9.152 4.197 1.00 90.25 90 ASP A O 1
ATOM 718 N N . THR A 1 91 ? 5.325 10.478 3.447 1.00 71.06 91 THR A N 1
ATOM 719 C CA . THR A 1 91 ? 5.247 11.392 4.598 1.00 71.06 91 THR A CA 1
ATOM 720 C C . THR A 1 91 ? 4.064 12.353 4.570 1.00 71.06 91 THR A C 1
ATOM 722 O O . THR A 1 91 ? 3.855 13.051 5.562 1.00 71.06 91 THR A O 1
ATOM 725 N N . GLU A 1 92 ? 3.312 12.429 3.469 1.00 68.44 92 GLU A N 1
ATOM 726 C CA . GLU A 1 92 ? 2.122 13.285 3.376 1.00 68.44 92 GLU A CA 1
ATOM 727 C C . GLU A 1 92 ? 0.845 12.584 3.872 1.00 68.44 92 GLU A C 1
ATOM 729 O O . GLU A 1 92 ? -0.212 13.218 3.949 1.00 68.44 92 GLU A O 1
ATOM 734 N N . PHE A 1 93 ? 0.955 11.310 4.266 1.00 63.81 93 PHE A N 1
ATOM 735 C CA . PHE A 1 93 ? -0.090 10.531 4.931 1.00 63.81 93 PHE A CA 1
ATOM 736 C C . PHE A 1 93 ? -0.745 11.230 6.142 1.00 63.81 93 PHE A C 1
ATOM 738 O O . PHE A 1 93 ? -0.063 11.815 7.019 1.00 63.81 93 PHE A O 1
#

pLDDT: mean 91.08, std 8.69, range [50.47, 98.12]

Secondary structure (DSSP, 8-state):
-PPPPEEEE--TTBSSPEEEEE-TT-SSEEEEGGGBSS---BSSS--EE-SSSSS-EE--EEEEEEETTEEEEE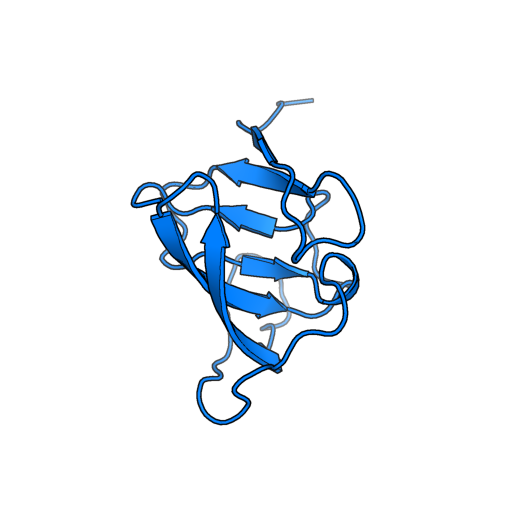EEE-TTSS-SSSEEE-TT-

Radius of gyration: 12.47 Å; chains: 1; bounding box: 32×24×28 Å

Foldseek 3Di:
DDDADWDWFDDPQFPGTFIAGEDQPDPFKEFEPNRGDPFPFDQVAKDWDDDPDPDIWIFSHKGWDATPNDTGIYTYTHPPDPDPGRIYDHPVD

Sequence (93 aa):
MILLPSIKISSNKFNDICEFMIDSDSSVNLIKFNSLNNPAIDTEDNFTLRGLAHTPVKTFGSITMEVLKRIVKFYVVPDNITFQYHGILDTEF

Organism: NCBI:txid34720